Protein AF-A0A1A8MK40-F1 (afdb_monomer)

Radius of gyration: 13.19 Å; Cα contacts (8 Å, |Δi|>4): 132; chains: 1; bounding box: 26×26×34 Å

Structure (mmCIF, N/CA/C/O backbone):
data_AF-A0A1A8MK40-F1
#
_entry.id   AF-A0A1A8MK40-F1
#
loop_
_atom_site.group_PDB
_atom_site.id
_atom_site.type_symbol
_atom_site.label_atom_id
_atom_site.label_alt_id
_atom_site.label_comp_id
_atom_site.label_asym_id
_atom_site.label_entity_id
_atom_site.label_seq_id
_atom_site.pdbx_PDB_ins_code
_atom_site.Cartn_x
_atom_site.Cartn_y
_atom_site.Cartn_z
_atom_site.occupancy
_atom_site.B_iso_or_equiv
_atom_site.auth_seq_id
_atom_site.auth_comp_id
_atom_site.auth_asym_id
_atom_site.auth_atom_id
_atom_site.pdbx_PDB_model_num
ATOM 1 N N . TYR A 1 1 ? 11.329 -0.162 14.833 1.00 54.28 1 TYR A N 1
ATOM 2 C CA . TYR A 1 1 ? 11.259 1.058 15.674 1.00 54.28 1 TYR A CA 1
ATOM 3 C C . TYR A 1 1 ? 9.805 1.192 16.121 1.00 54.28 1 TYR A C 1
ATOM 5 O O . TYR A 1 1 ? 8.962 1.512 15.295 1.00 54.28 1 TYR A O 1
ATOM 13 N N . GLU A 1 2 ? 9.477 0.902 17.385 1.00 68.50 2 GLU A N 1
ATOM 14 C CA . GLU A 1 2 ? 8.077 0.815 17.873 1.00 68.50 2 GLU A CA 1
ATOM 15 C C . GLU A 1 2 ? 7.319 2.157 17.889 1.00 68.50 2 GLU A C 1
ATOM 17 O O . GLU A 1 2 ? 6.096 2.188 18.029 1.00 68.50 2 GLU A O 1
ATOM 22 N N . GLY A 1 3 ? 8.022 3.282 17.719 1.00 82.06 3 GLY A N 1
ATOM 23 C CA . GLY A 1 3 ? 7.424 4.618 17.767 1.00 82.06 3 GLY A CA 1
ATOM 24 C C . GLY A 1 3 ? 6.305 4.829 16.742 1.00 82.06 3 GLY A C 1
ATOM 25 O O . GLY A 1 3 ? 5.282 5.426 17.074 1.00 82.06 3 GLY A O 1
ATOM 26 N N . HIS A 1 4 ? 6.452 4.288 15.527 1.00 84.06 4 HIS A N 1
ATOM 27 C CA . HIS A 1 4 ? 5.411 4.382 14.498 1.00 84.06 4 HIS A CA 1
ATOM 28 C C . HIS A 1 4 ? 4.150 3.598 14.884 1.00 84.06 4 HIS A C 1
ATOM 30 O O . HIS A 1 4 ? 3.041 4.095 14.705 1.00 84.06 4 HIS A O 1
ATOM 36 N N . ILE A 1 5 ? 4.310 2.429 15.508 1.00 90.31 5 ILE A N 1
ATOM 37 C CA . ILE A 1 5 ? 3.195 1.597 15.979 1.00 90.31 5 ILE A CA 1
ATOM 38 C C . ILE A 1 5 ? 2.445 2.272 17.128 1.00 90.31 5 ILE A C 1
ATOM 40 O O . ILE A 1 5 ? 1.215 2.303 17.132 1.00 90.31 5 ILE A O 1
ATOM 44 N N . LEU A 1 6 ? 3.163 2.858 18.089 1.00 89.69 6 LEU A N 1
ATOM 45 C CA . LEU A 1 6 ? 2.543 3.593 19.195 1.00 89.69 6 LEU A CA 1
ATOM 46 C C . LEU A 1 6 ? 1.777 4.825 18.697 1.00 89.69 6 LEU A C 1
ATOM 48 O O . LEU A 1 6 ? 0.652 5.078 19.141 1.00 89.69 6 LEU A O 1
ATOM 52 N N . ALA A 1 7 ? 2.348 5.560 17.740 1.00 91.88 7 ALA A N 1
ATOM 53 C CA . ALA A 1 7 ? 1.670 6.684 17.105 1.00 91.88 7 ALA A CA 1
ATOM 54 C C . ALA A 1 7 ? 0.398 6.227 16.376 1.00 91.88 7 ALA A C 1
ATOM 56 O O . ALA A 1 7 ? -0.657 6.827 16.575 1.00 91.88 7 ALA A O 1
ATOM 57 N N . LEU A 1 8 ? 0.456 5.130 15.611 1.00 92.19 8 LEU A N 1
ATOM 58 C CA . LEU A 1 8 ? -0.714 4.562 14.936 1.00 92.19 8 LEU A CA 1
ATOM 59 C C . LEU A 1 8 ? -1.811 4.172 15.925 1.00 92.19 8 LEU A C 1
ATOM 61 O O . LEU A 1 8 ? -2.946 4.615 15.773 1.00 92.19 8 LEU A O 1
ATOM 65 N N . ARG A 1 9 ? -1.480 3.434 16.988 1.00 92.00 9 ARG A N 1
ATOM 66 C CA . ARG A 1 9 ? -2.453 3.046 18.026 1.00 92.00 9 ARG A CA 1
ATOM 67 C C . ARG A 1 9 ? -3.129 4.246 18.689 1.00 92.00 9 ARG A C 1
ATOM 69 O O . ARG A 1 9 ? -4.286 4.154 19.082 1.00 92.00 9 ARG A O 1
ATOM 76 N N . THR A 1 10 ? -2.421 5.367 18.796 1.00 94.00 10 THR A N 1
ATOM 77 C CA . THR A 1 10 ? -2.963 6.605 19.372 1.00 94.00 10 THR A CA 1
ATOM 78 C C . THR A 1 10 ? -3.828 7.372 18.369 1.00 94.00 10 THR A C 1
ATOM 80 O O . THR A 1 10 ? -4.864 7.919 18.739 1.00 94.00 10 THR A O 1
ATOM 83 N N . LEU A 1 11 ? -3.424 7.414 17.095 1.00 93.25 11 LEU A N 1
ATOM 84 C CA . LEU A 1 11 ? -4.061 8.241 16.068 1.00 93.25 11 LEU A CA 1
ATOM 85 C C . LEU A 1 11 ? -5.249 7.563 15.375 1.00 93.25 11 LEU A C 1
ATOM 87 O O . LEU A 1 11 ? -6.194 8.257 15.005 1.00 93.25 11 LEU A O 1
ATOM 91 N N . ILE A 1 12 ? -5.247 6.237 15.220 1.00 92.62 12 ILE A N 1
ATOM 92 C CA . ILE A 1 12 ? -6.346 5.480 14.596 1.00 92.62 12 ILE A CA 1
ATOM 93 C C . ILE A 1 12 ? -7.712 5.778 15.244 1.00 92.62 12 ILE A C 1
ATOM 95 O O . ILE A 1 12 ? -8.623 6.153 14.505 1.00 92.62 12 ILE A O 1
ATOM 99 N N . PRO A 1 13 ? -7.892 5.713 16.580 1.00 92.38 13 PRO A N 1
ATOM 100 C CA . PRO A 1 13 ? -9.208 5.930 17.188 1.00 92.38 13 PRO A CA 1
ATOM 101 C C . PRO A 1 13 ? -9.714 7.376 17.081 1.00 92.38 13 PRO A C 1
ATOM 103 O O . PRO A 1 13 ? -10.921 7.608 17.138 1.00 92.38 13 PRO A O 1
ATOM 106 N N . VAL A 1 14 ? -8.818 8.357 16.923 1.00 94.12 14 VAL A N 1
ATOM 107 C CA . VAL A 1 14 ? -9.182 9.782 16.798 1.00 94.12 14 VAL A CA 1
ATOM 108 C C . VAL A 1 14 ? -9.288 10.250 15.345 1.00 94.12 14 VAL A C 1
ATOM 110 O O . VAL A 1 14 ? -9.787 11.345 15.083 1.00 94.12 14 VAL A O 1
ATOM 113 N N . THR A 1 15 ? -8.849 9.433 14.385 1.00 91.06 15 THR A N 1
ATOM 114 C CA . THR A 1 15 ? -8.874 9.772 12.961 1.00 91.06 15 THR A CA 1
ATOM 115 C C . THR A 1 15 ? -10.100 9.165 12.295 1.00 91.06 15 THR A C 1
ATOM 117 O O . THR A 1 15 ? -10.288 7.954 12.240 1.00 91.06 15 THR A O 1
ATOM 120 N N . THR A 1 16 ? -10.955 10.015 11.731 1.00 90.12 16 THR A N 1
ATOM 121 C CA . THR A 1 16 ? -12.155 9.529 11.039 1.00 90.12 16 THR A CA 1
ATOM 122 C C . THR A 1 16 ? -11.816 8.960 9.659 1.00 90.12 16 THR A C 1
ATOM 124 O O . THR A 1 16 ? -11.047 9.558 8.904 1.00 90.12 16 THR A O 1
ATOM 127 N N . LYS A 1 17 ? -12.493 7.875 9.249 1.00 85.44 17 LYS A N 1
ATOM 128 C CA . LYS A 1 17 ? -12.399 7.333 7.874 1.00 85.44 17 LYS A CA 1
ATOM 129 C C . LYS A 1 17 ? -12.692 8.392 6.799 1.00 85.44 17 LYS A C 1
ATOM 131 O O . LYS A 1 17 ? -12.151 8.337 5.700 1.00 85.44 17 LYS A O 1
ATOM 136 N N . ARG A 1 18 ? -13.526 9.394 7.118 1.00 88.06 18 ARG A N 1
ATOM 137 C CA . ARG A 1 18 ? -13.801 10.540 6.237 1.00 88.06 18 ARG A CA 1
ATOM 138 C C . ARG A 1 18 ? -12.560 11.400 6.004 1.00 88.06 18 ARG A C 1
ATOM 140 O O . ARG A 1 18 ? -12.320 11.760 4.860 1.00 88.06 18 ARG A O 1
ATOM 147 N N . ALA A 1 19 ? -11.807 11.736 7.052 1.00 89.06 19 ALA A N 1
ATOM 148 C CA . ALA A 1 19 ? -10.583 12.525 6.915 1.00 89.06 19 ALA A CA 1
ATOM 149 C C . ALA A 1 19 ? -9.557 11.803 6.029 1.00 89.06 19 ALA A C 1
ATOM 151 O O . ALA A 1 19 ? -8.966 12.417 5.150 1.00 89.06 19 ALA A O 1
ATOM 152 N N . ILE A 1 20 ? -9.447 10.485 6.196 1.00 88.69 20 ILE A N 1
ATOM 153 C CA . ILE A 1 20 ? -8.555 9.625 5.409 1.00 88.69 20 ILE A CA 1
ATOM 154 C C . ILE A 1 20 ? -8.984 9.559 3.943 1.00 88.69 20 ILE A C 1
ATOM 156 O O . ILE A 1 20 ? -8.164 9.654 3.045 1.00 88.69 20 ILE A O 1
ATOM 160 N N . ARG A 1 21 ? -10.284 9.462 3.661 1.00 85.12 21 ARG A N 1
ATOM 161 C CA . ARG A 1 21 ? -10.762 9.513 2.274 1.00 85.12 21 ARG A CA 1
ATOM 162 C C . ARG A 1 21 ? -10.496 10.872 1.618 1.00 85.12 21 ARG A C 1
ATOM 164 O O . ARG A 1 21 ? -10.214 10.925 0.431 1.00 85.12 21 ARG A O 1
ATOM 171 N N . LEU A 1 22 ? -10.589 11.966 2.376 1.00 88.25 22 LEU A N 1
ATOM 172 C CA . LEU A 1 22 ? -10.352 13.318 1.860 1.00 88.25 22 LEU A CA 1
ATOM 173 C C . LEU A 1 22 ? -8.873 13.619 1.584 1.00 88.25 22 LEU A C 1
ATOM 175 O O . LEU A 1 22 ? -8.608 14.523 0.798 1.00 88.25 22 LEU A O 1
ATOM 179 N N . SER A 1 23 ? -7.925 12.888 2.186 1.00 88.44 23 SER A N 1
ATOM 180 C CA . SER A 1 23 ? -6.505 13.014 1.824 1.00 88.44 23 SER A CA 1
ATOM 181 C C . SER A 1 23 ? -6.189 12.392 0.464 1.00 88.44 23 SER A C 1
ATOM 183 O O . SER A 1 23 ? -5.130 12.663 -0.085 1.00 88.44 23 SER A O 1
ATOM 185 N N . GLY A 1 24 ? -7.076 11.539 -0.058 1.00 89.00 24 GLY A N 1
ATOM 186 C CA . GLY A 1 24 ? -6.895 10.820 -1.315 1.00 89.00 24 GLY A CA 1
ATOM 187 C C . GLY A 1 24 ? -5.850 9.703 -1.285 1.00 89.00 24 GLY A C 1
ATOM 188 O O . GLY A 1 24 ? -5.616 9.063 -2.307 1.00 89.00 24 GLY A O 1
ATOM 189 N N . GLN A 1 25 ? -5.246 9.442 -0.124 1.00 93.06 25 GLN A N 1
ATOM 190 C CA . GLN A 1 25 ? -4.261 8.388 0.086 1.00 93.06 25 GLN A CA 1
ATOM 191 C C . GLN A 1 25 ? -4.600 7.601 1.354 1.00 93.06 25 GLN A C 1
ATOM 193 O O . GLN A 1 25 ? -4.623 8.146 2.458 1.00 93.06 25 GLN A O 1
ATOM 198 N N . SER A 1 26 ? -4.835 6.294 1.199 1.00 93.94 26 SER A N 1
ATOM 199 C CA . SER A 1 26 ? -4.975 5.376 2.340 1.00 93.94 26 SER A CA 1
ATOM 200 C C . SER A 1 26 ? -3.639 5.212 3.089 1.00 93.94 26 SER A C 1
ATOM 202 O O . SER A 1 26 ? -2.609 5.110 2.417 1.00 93.94 26 SER A O 1
ATOM 204 N N . PRO A 1 27 ? -3.634 5.093 4.435 1.00 94.44 27 PRO A N 1
ATOM 205 C CA . PRO A 1 27 ? -2.441 4.805 5.235 1.00 94.44 27 PRO A CA 1
ATOM 206 C C . PRO A 1 27 ? -1.687 3.548 4.790 1.00 94.44 27 PRO A C 1
ATOM 208 O O . PRO A 1 27 ? -0.477 3.462 4.981 1.00 94.44 27 PRO A O 1
ATOM 211 N N . LEU A 1 28 ? -2.386 2.595 4.161 1.00 95.81 28 LEU A N 1
ATOM 212 C CA . LEU A 1 28 ? -1.773 1.399 3.586 1.00 95.81 28 LEU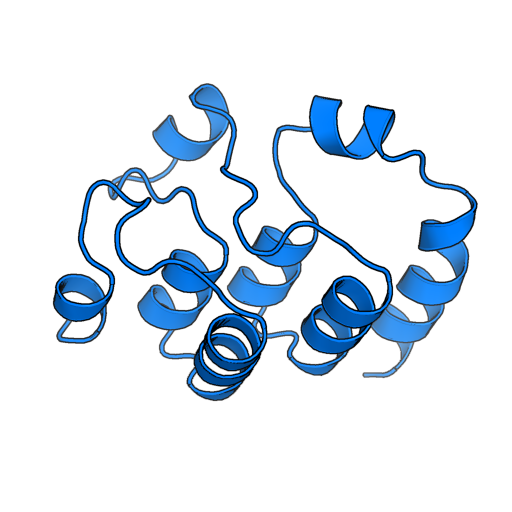 A CA 1
ATOM 213 C C . LEU A 1 28 ?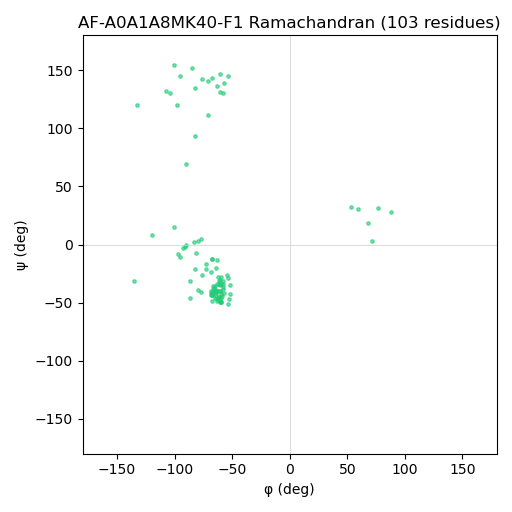 -0.786 1.730 2.457 1.00 95.81 28 LEU A C 1
ATOM 215 O O . LEU A 1 28 ? 0.242 1.072 2.365 1.00 95.81 28 LEU A O 1
ATOM 219 N N . HIS A 1 29 ? -1.033 2.776 1.654 1.00 96.19 29 HIS A N 1
ATOM 220 C CA . HIS A 1 29 ? -0.066 3.224 0.644 1.00 96.19 29 HIS A CA 1
ATOM 221 C C . HIS A 1 29 ? 1.222 3.705 1.299 1.00 96.19 29 HIS A C 1
ATOM 223 O O . HIS A 1 29 ? 2.297 3.289 0.897 1.00 96.19 29 HIS A O 1
ATOM 229 N N . SER A 1 30 ? 1.116 4.555 2.324 1.00 94.69 30 SER A N 1
ATOM 230 C CA . SER A 1 30 ? 2.287 5.097 3.018 1.00 94.69 30 SER A CA 1
ATOM 231 C C . SER A 1 30 ? 3.067 4.008 3.758 1.00 94.69 30 SER A C 1
ATOM 233 O O . SER A 1 30 ? 4.294 4.038 3.777 1.00 94.69 30 SER A O 1
ATOM 235 N N . ALA A 1 31 ? 2.371 3.032 4.350 1.00 95.50 31 ALA A N 1
ATOM 236 C CA . ALA A 1 31 ? 3.011 1.893 4.998 1.00 95.50 31 ALA A CA 1
ATOM 237 C C . ALA A 1 31 ? 3.726 0.980 3.988 1.00 95.50 31 ALA A C 1
ATOM 239 O O . ALA A 1 31 ? 4.855 0.576 4.253 1.00 95.50 31 ALA A O 1
ATOM 240 N N . ALA A 1 32 ? 3.110 0.701 2.834 1.00 96.25 32 ALA A N 1
ATOM 241 C CA . ALA A 1 32 ? 3.716 -0.098 1.769 1.00 96.25 32 ALA A CA 1
ATOM 242 C C . ALA A 1 32 ? 4.900 0.619 1.097 1.00 96.25 32 ALA A C 1
ATOM 244 O O . ALA A 1 32 ? 5.939 0.008 0.872 1.00 96.25 32 ALA A O 1
ATOM 245 N N . ASP A 1 33 ? 4.779 1.923 0.834 1.00 94.75 33 ASP A N 1
ATOM 246 C CA . ASP A 1 33 ? 5.856 2.737 0.257 1.00 94.75 33 ASP A CA 1
ATOM 247 C C . ASP A 1 33 ? 7.070 2.819 1.198 1.00 94.75 33 ASP A C 1
ATOM 249 O O . ASP A 1 33 ? 8.216 2.708 0.773 1.00 94.75 33 ASP A O 1
ATOM 253 N N . GLY A 1 34 ? 6.822 2.932 2.507 1.00 92.69 34 GLY A N 1
ATOM 254 C CA . GLY A 1 34 ? 7.866 2.967 3.531 1.00 92.69 34 GLY A CA 1
ATOM 255 C C . GLY A 1 34 ? 8.398 1.603 3.988 1.00 92.69 34 GLY A C 1
ATOM 256 O O . GLY A 1 34 ? 9.195 1.581 4.929 1.00 92.69 34 GLY A O 1
ATOM 257 N N . GLY A 1 35 ? 7.928 0.489 3.412 1.00 93.62 35 GLY A N 1
ATOM 258 C CA . GLY A 1 35 ? 8.295 -0.879 3.806 1.00 93.62 35 GLY A CA 1
ATOM 259 C C . GLY A 1 35 ? 7.974 -1.233 5.265 1.00 93.62 35 GLY A C 1
ATOM 260 O O . GLY A 1 35 ? 8.686 -1.990 5.926 1.00 93.62 35 GLY A O 1
ATOM 261 N N . GLN A 1 36 ? 6.927 -0.626 5.826 1.00 94.69 36 GLN A N 1
ATOM 262 C CA . GLN A 1 36 ? 6.570 -0.735 7.240 1.00 94.69 36 GLN A CA 1
ATOM 263 C C . GLN A 1 36 ? 5.617 -1.912 7.479 1.00 94.69 36 GLN A C 1
ATOM 265 O O . GLN A 1 36 ? 4.452 -1.704 7.824 1.00 94.69 36 GLN A O 1
ATOM 270 N N . ALA A 1 37 ? 6.107 -3.146 7.334 1.00 95.25 37 ALA A N 1
ATOM 271 C CA . ALA A 1 37 ? 5.297 -4.368 7.435 1.00 95.25 37 ALA A CA 1
ATOM 272 C C . ALA A 1 37 ? 4.455 -4.457 8.726 1.00 95.25 37 ALA A C 1
ATOM 274 O O . ALA A 1 37 ? 3.271 -4.780 8.675 1.00 95.25 37 ALA A O 1
ATOM 275 N N . GLU A 1 38 ? 5.015 -4.091 9.885 1.00 95.12 38 GLU A N 1
ATOM 276 C CA . GLU A 1 38 ? 4.273 -4.084 11.159 1.00 95.12 38 GLU A CA 1
ATOM 277 C C . GLU A 1 38 ? 3.133 -3.053 11.174 1.00 95.12 38 GLU A C 1
ATOM 279 O O . GLU A 1 38 ? 2.041 -3.319 11.679 1.00 95.12 38 GLU A O 1
ATOM 284 N N . SER A 1 39 ? 3.375 -1.866 10.605 1.00 95.69 39 SER A N 1
ATOM 285 C CA . SER A 1 39 ? 2.357 -0.813 10.503 1.00 95.69 39 SER A CA 1
ATOM 286 C C . SER A 1 39 ? 1.261 -1.221 9.527 1.00 95.69 39 SER A C 1
ATOM 288 O O . SER A 1 39 ? 0.081 -1.007 9.795 1.00 95.69 39 SER A O 1
ATOM 290 N N . LEU A 1 40 ? 1.655 -1.843 8.416 1.00 96.19 40 LEU A N 1
ATOM 291 C CA . LEU A 1 40 ? 0.758 -2.374 7.403 1.00 96.19 40 LEU A CA 1
ATOM 292 C C . LEU A 1 40 ? -0.159 -3.449 7.996 1.00 96.19 40 LEU A C 1
ATOM 294 O O . LEU A 1 40 ? -1.37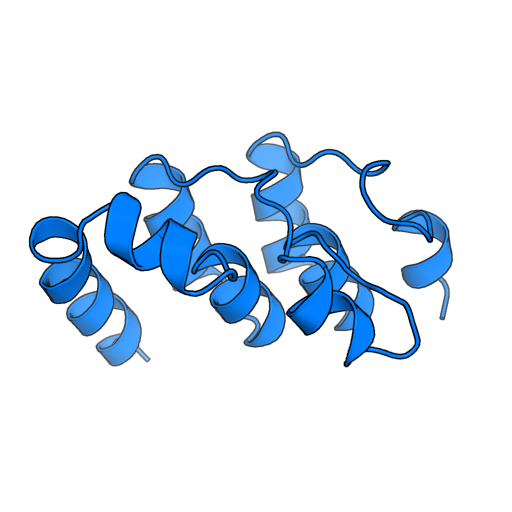6 -3.344 7.869 1.00 96.19 40 LEU A O 1
ATOM 298 N N . ALA A 1 41 ? 0.405 -4.417 8.723 1.00 96.31 41 ALA A N 1
ATOM 299 C CA . ALA A 1 41 ? -0.350 -5.471 9.393 1.00 96.31 41 ALA A CA 1
ATOM 300 C C . ALA A 1 41 ? -1.365 -4.907 10.400 1.00 96.31 41 ALA A C 1
ATOM 302 O O . ALA A 1 41 ? -2.525 -5.318 10.398 1.00 96.31 41 ALA A O 1
ATOM 303 N N . LEU A 1 42 ? -0.966 -3.926 11.219 1.00 95.81 42 LEU A N 1
ATOM 304 C CA . LEU A 1 42 ? -1.875 -3.271 12.164 1.00 95.81 42 LEU A CA 1
ATOM 305 C C . LEU A 1 42 ? -3.028 -2.554 11.446 1.00 95.81 42 LEU A C 1
ATOM 307 O O . LEU A 1 42 ? -4.182 -2.688 11.839 1.00 95.81 42 LEU A O 1
ATOM 311 N N . LEU A 1 43 ? -2.734 -1.802 10.385 1.00 95.50 43 LEU A N 1
ATOM 312 C CA . LEU A 1 43 ? -3.759 -1.101 9.609 1.00 95.50 43 LEU A CA 1
ATOM 313 C C . LEU A 1 43 ? -4.738 -2.085 8.949 1.00 95.50 43 LEU A C 1
ATOM 315 O O . LEU A 1 43 ? -5.943 -1.852 8.962 1.00 95.50 43 LEU A O 1
ATOM 319 N N . ILE A 1 44 ? -4.258 -3.213 8.426 1.00 96.19 44 ILE A N 1
ATOM 320 C CA . ILE A 1 44 ? -5.127 -4.267 7.881 1.00 96.19 44 ILE A CA 1
ATOM 321 C C . ILE A 1 44 ? -6.041 -4.831 8.981 1.00 96.19 44 ILE A C 1
ATOM 323 O O . ILE A 1 44 ? -7.250 -4.947 8.776 1.00 96.19 44 ILE A O 1
ATOM 327 N N . GLN A 1 45 ? -5.497 -5.114 10.170 1.00 95.56 45 GLN A N 1
ATOM 328 C CA . GLN A 1 45 ? -6.269 -5.614 11.317 1.00 95.56 45 GLN A CA 1
ATOM 329 C C . GLN A 1 45 ? -7.355 -4.635 11.786 1.00 95.56 45 GLN A C 1
ATOM 331 O O . GLN A 1 45 ? -8.442 -5.059 12.169 1.00 95.56 45 GLN A O 1
ATOM 336 N N . GLU A 1 46 ? -7.100 -3.330 11.694 1.00 93.94 46 GLU A N 1
ATOM 337 C CA . GLU A 1 46 ? -8.063 -2.267 12.024 1.00 93.94 46 GLU A CA 1
ATOM 338 C C . GLU A 1 46 ? -9.134 -2.050 10.928 1.00 93.94 46 GLU A C 1
ATOM 340 O O . GLU A 1 46 ? -9.976 -1.150 11.020 1.00 93.94 46 GLU A O 1
ATOM 345 N N . GLY A 1 47 ? -9.142 -2.879 9.878 1.00 93.25 47 GLY A N 1
ATOM 346 C CA . GLY A 1 47 ? -10.181 -2.894 8.849 1.00 93.25 47 GLY A CA 1
ATOM 347 C C . GLY A 1 47 ? -10.065 -1.755 7.838 1.00 93.25 47 GLY A C 1
ATOM 348 O O . GLY A 1 47 ? -11.084 -1.244 7.350 1.00 93.25 47 GLY A O 1
ATOM 349 N N . TYR A 1 48 ? -8.838 -1.317 7.555 1.00 94.69 48 TYR A N 1
ATOM 350 C CA . TYR A 1 48 ? -8.559 -0.450 6.415 1.00 94.69 48 TYR A CA 1
ATOM 351 C C . TYR A 1 48 ? -8.705 -1.228 5.106 1.00 94.69 48 TYR A C 1
ATOM 353 O O . TYR A 1 48 ? -8.330 -2.393 5.015 1.00 94.69 48 TYR A O 1
ATOM 361 N N . ASP A 1 49 ? -9.264 -0.573 4.091 1.00 95.31 49 ASP A N 1
ATOM 362 C CA . ASP A 1 49 ? -9.498 -1.195 2.790 1.00 95.31 49 ASP A CA 1
ATOM 363 C C . ASP A 1 49 ? -8.175 -1.416 2.046 1.00 95.31 49 ASP A C 1
ATOM 365 O O . ASP A 1 49 ? -7.521 -0.459 1.624 1.00 95.31 49 ASP A O 1
ATOM 369 N N . VAL A 1 50 ? -7.805 -2.689 1.894 1.00 97.06 50 VAL A N 1
ATOM 370 C CA . VAL A 1 50 ? -6.591 -3.164 1.213 1.00 97.06 50 VAL A CA 1
ATOM 371 C C . VAL A 1 50 ? -6.553 -2.736 -0.253 1.00 97.06 50 VAL A C 1
ATOM 373 O O . VAL A 1 50 ? -5.479 -2.481 -0.794 1.00 97.06 50 VAL A O 1
ATOM 376 N N . ASN A 1 51 ? -7.724 -2.598 -0.877 1.00 96.31 51 ASN A N 1
ATOM 377 C CA . ASN A 1 51 ? -7.882 -2.242 -2.284 1.00 96.31 51 ASN A CA 1
ATOM 378 C C . ASN A 1 51 ? -8.221 -0.757 -2.479 1.00 96.31 51 ASN A C 1
ATOM 380 O O . ASN A 1 51 ? -8.645 -0.352 -3.564 1.00 96.31 51 ASN A O 1
ATOM 384 N N . ALA A 1 52 ? -8.025 0.069 -1.445 1.00 95.00 52 ALA A N 1
ATOM 385 C CA . ALA A 1 52 ? -8.171 1.511 -1.566 1.00 95.00 52 ALA A CA 1
ATOM 386 C C . ALA A 1 52 ? -7.231 2.044 -2.653 1.00 95.00 52 ALA A C 1
ATOM 388 O O . ALA A 1 52 ? -6.035 1.762 -2.641 1.00 95.00 52 ALA A O 1
ATOM 389 N N . LEU A 1 53 ? -7.777 2.853 -3.557 1.00 95.19 53 LEU A N 1
ATOM 390 C CA . LEU A 1 53 ? -7.023 3.463 -4.644 1.00 95.19 53 LEU A CA 1
ATOM 391 C C . LEU A 1 53 ? -6.576 4.870 -4.263 1.00 95.19 53 LEU A C 1
ATOM 393 O O . LEU A 1 53 ? -7.319 5.606 -3.608 1.00 95.19 53 LEU A O 1
ATOM 397 N N . LEU A 1 54 ? -5.391 5.263 -4.726 1.00 93.81 54 LEU A N 1
ATOM 398 C CA . LEU A 1 54 ? -5.018 6.671 -4.773 1.00 93.81 54 LEU A CA 1
ATOM 399 C C . LEU A 1 54 ? -6.033 7.466 -5.594 1.00 93.81 54 LEU A C 1
ATOM 401 O O . LEU A 1 54 ? -6.466 7.055 -6.676 1.00 93.81 54 LEU A O 1
ATOM 405 N N . GLU A 1 55 ? -6.359 8.655 -5.098 1.00 93.31 55 GLU A N 1
ATOM 406 C CA . GLU A 1 55 ? -7.092 9.640 -5.877 1.00 93.31 55 GLU A CA 1
ATOM 407 C C . GLU A 1 55 ? -6.303 10.025 -7.127 1.00 93.31 55 GLU A C 1
ATOM 409 O O . GLU A 1 55 ? -5.071 10.103 -7.129 1.00 93.31 55 GLU A O 1
ATOM 414 N N . ARG A 1 56 ? -7.035 10.314 -8.204 1.00 90.75 56 ARG A N 1
ATOM 415 C CA . ARG A 1 56 ? -6.454 10.516 -9.536 1.00 90.75 56 ARG A CA 1
ATOM 416 C C . ARG A 1 56 ? -5.328 11.556 -9.540 1.00 90.75 56 ARG A C 1
ATOM 418 O O . ARG A 1 56 ? -4.252 11.277 -10.057 1.00 90.75 56 ARG A O 1
ATOM 425 N N . HIS A 1 57 ? -5.562 12.701 -8.902 1.00 90.94 57 HIS A N 1
ATOM 426 C CA . HIS A 1 57 ? -4.600 13.803 -8.814 1.00 90.94 57 HIS A CA 1
ATOM 427 C C . HIS A 1 57 ? -3.316 13.451 -8.039 1.00 90.94 57 HIS A C 1
ATOM 429 O O . HIS A 1 57 ? -2.312 14.139 -8.188 1.00 90.94 57 HIS A O 1
ATOM 435 N N . ILE A 1 58 ? -3.338 12.406 -7.203 1.00 92.94 58 ILE A N 1
ATOM 436 C CA . ILE A 1 58 ? -2.148 11.885 -6.520 1.00 92.94 58 ILE A CA 1
ATOM 437 C C . ILE A 1 58 ? -1.445 10.874 -7.419 1.00 92.94 58 ILE A C 1
ATOM 439 O O . ILE A 1 58 ? -0.235 10.967 -7.598 1.00 92.94 58 ILE A O 1
ATOM 443 N N . SER A 1 59 ? -2.197 9.948 -8.024 1.00 92.25 59 SER A N 1
ATOM 444 C CA . SER A 1 59 ? -1.633 8.942 -8.936 1.00 92.25 59 SER A CA 1
ATOM 445 C C . SER A 1 59 ? -0.933 9.567 -10.149 1.00 92.25 59 SER A C 1
ATOM 447 O O . SER A 1 59 ? 0.088 9.058 -10.588 1.00 92.25 59 SER A O 1
ATOM 449 N N . GLU A 1 60 ? -1.430 10.706 -10.648 1.00 92.62 60 GLU A N 1
ATOM 450 C CA . GLU A 1 60 ? -0.835 11.452 -11.769 1.00 92.62 60 GLU A CA 1
ATOM 451 C C . GLU A 1 60 ? 0.534 12.073 -11.432 1.00 92.62 60 GLU A C 1
ATOM 453 O O . GLU A 1 60 ? 1.252 12.469 -12.346 1.00 92.62 60 GLU A O 1
ATOM 458 N N . ASN A 1 61 ? 0.930 12.119 -10.153 1.00 91.75 61 ASN A N 1
ATOM 459 C CA . ASN A 1 61 ? 2.274 12.546 -9.749 1.00 91.75 61 ASN A CA 1
ATOM 460 C C . ASN A 1 61 ? 3.325 11.430 -9.877 1.00 91.75 61 ASN A C 1
ATOM 462 O O . ASN A 1 61 ? 4.509 11.695 -9.676 1.00 91.75 61 ASN A O 1
ATOM 466 N N . TYR A 1 62 ? 2.911 10.196 -10.181 1.00 88.88 62 TYR A N 1
ATOM 467 C CA . TYR A 1 62 ? 3.802 9.065 -10.422 1.00 88.88 62 TYR A CA 1
ATOM 468 C C . TYR A 1 62 ? 3.816 8.720 -11.915 1.00 88.88 62 TYR A C 1
ATOM 470 O O . TYR A 1 62 ? 2.760 8.547 -12.522 1.00 88.88 62 TYR A O 1
ATOM 478 N N . ASP A 1 63 ? 5.005 8.544 -12.499 1.00 88.00 63 ASP A N 1
ATOM 479 C CA . ASP A 1 63 ? 5.162 8.228 -13.932 1.00 88.00 63 ASP A CA 1
ATOM 480 C C . ASP A 1 63 ? 4.474 6.913 -14.344 1.00 88.00 63 ASP A C 1
ATOM 482 O O . ASP A 1 63 ? 4.056 6.739 -15.489 1.00 88.00 63 ASP A O 1
ATOM 486 N N . ASP A 1 64 ? 4.351 5.971 -13.408 1.00 88.50 64 ASP A N 1
ATOM 487 C CA . ASP A 1 64 ? 3.695 4.675 -13.600 1.00 88.50 64 ASP A CA 1
ATOM 488 C C . ASP A 1 64 ? 2.195 4.683 -13.278 1.00 88.50 64 ASP A C 1
ATOM 490 O O . ASP A 1 64 ? 1.529 3.658 -13.447 1.00 88.50 64 ASP A O 1
ATOM 494 N N . LEU A 1 65 ? 1.655 5.834 -12.856 1.00 89.06 65 LEU A N 1
ATOM 495 C CA . LEU A 1 65 ? 0.256 6.020 -12.480 1.00 89.06 65 LEU A CA 1
ATOM 496 C C . LEU A 1 65 ? -0.223 5.000 -11.436 1.00 89.06 65 LEU A C 1
ATOM 498 O O . LEU A 1 65 ? -1.392 4.598 -11.466 1.00 89.06 65 LEU A O 1
ATOM 502 N N . ARG A 1 66 ? 0.671 4.562 -10.537 1.00 91.56 66 ARG A N 1
ATOM 503 C CA . ARG A 1 66 ? 0.361 3.622 -9.453 1.00 91.56 66 ARG A CA 1
ATOM 504 C C . ARG A 1 66 ? -0.819 4.095 -8.610 1.00 91.56 66 ARG A C 1
ATOM 506 O O . ARG A 1 66 ? -1.004 5.291 -8.372 1.00 91.56 66 ARG A O 1
ATOM 513 N N . LYS A 1 67 ? -1.615 3.145 -8.137 1.00 94.62 67 LYS A N 1
ATOM 514 C CA . LYS A 1 67 ? -2.851 3.387 -7.392 1.00 94.62 67 LYS A CA 1
ATOM 515 C C . LYS A 1 67 ? -3.020 2.515 -6.171 1.00 94.62 67 LYS A C 1
ATOM 517 O O . LYS A 1 67 ? -3.680 2.999 -5.265 1.00 94.62 67 LYS A O 1
ATOM 522 N N . THR A 1 68 ? -2.516 1.283 -6.142 1.00 95.81 68 THR A N 1
ATOM 523 C CA . THR A 1 68 ? -2.718 0.384 -4.993 1.00 95.81 68 THR A CA 1
ATOM 524 C C . THR A 1 68 ? -1.513 0.336 -4.070 1.00 95.81 68 THR A C 1
ATOM 526 O O . THR A 1 68 ? -0.373 0.501 -4.503 1.00 95.81 68 THR A O 1
ATOM 529 N N . ALA A 1 69 ? -1.746 0.018 -2.794 1.00 96.69 69 ALA A N 1
ATOM 530 C CA . ALA A 1 69 ? -0.672 -0.286 -1.849 1.00 96.69 69 ALA A CA 1
ATOM 531 C C . ALA A 1 69 ? 0.200 -1.471 -2.314 1.00 96.69 69 ALA A C 1
ATOM 533 O O . ALA A 1 69 ? 1.412 -1.453 -2.105 1.00 96.69 69 ALA A O 1
ATOM 534 N N . LEU A 1 70 ? -0.390 -2.467 -2.991 1.00 96.44 70 LEU A N 1
ATOM 535 C CA . LEU A 1 70 ? 0.350 -3.619 -3.516 1.00 96.44 70 LEU A CA 1
ATOM 536 C C . LEU A 1 70 ? 1.367 -3.194 -4.576 1.00 96.44 70 LEU A C 1
ATOM 538 O O . LEU A 1 70 ? 2.502 -3.661 -4.555 1.00 96.44 70 LEU A O 1
ATOM 542 N N . PHE A 1 71 ? 0.996 -2.264 -5.454 1.00 95.19 71 PHE A N 1
ATOM 543 C CA . PHE A 1 71 ? 1.915 -1.729 -6.449 1.00 95.19 71 PHE A CA 1
ATOM 544 C C . PHE A 1 71 ? 3.137 -1.066 -5.812 1.00 95.19 71 PHE A C 1
ATOM 546 O O . PHE A 1 71 ? 4.252 -1.283 -6.280 1.00 95.19 71 PHE A O 1
ATOM 553 N N . PHE A 1 72 ? 2.950 -0.286 -4.739 1.00 94.88 72 PHE A N 1
ATOM 554 C CA . PHE A 1 72 ? 4.066 0.321 -4.003 1.00 94.88 72 PHE A CA 1
ATOM 555 C C . PHE A 1 72 ? 5.014 -0.744 -3.446 1.00 94.88 72 PHE A C 1
ATOM 557 O O . PHE A 1 72 ? 6.215 -0.668 -3.693 1.00 94.88 72 PHE A O 1
ATOM 564 N N . ALA A 1 73 ? 4.479 -1.763 -2.766 1.00 96.00 73 ALA A N 1
ATOM 565 C CA . ALA A 1 73 ? 5.292 -2.839 -2.199 1.00 96.00 73 ALA A CA 1
ATOM 566 C C . ALA A 1 73 ? 6.090 -3.587 -3.283 1.00 96.00 73 ALA A C 1
ATOM 568 O O . ALA A 1 73 ? 7.301 -3.763 -3.154 1.00 96.00 73 ALA A O 1
ATOM 569 N N . VAL A 1 74 ? 5.438 -3.947 -4.394 1.00 94.81 74 VAL A N 1
ATOM 570 C CA . VAL A 1 74 ? 6.078 -4.659 -5.511 1.00 94.81 74 VAL A CA 1
ATOM 571 C C . VAL A 1 74 ? 7.113 -3.782 -6.218 1.00 94.81 74 VAL A C 1
ATOM 573 O O . VAL A 1 74 ? 8.214 -4.248 -6.496 1.00 94.81 74 VAL A O 1
ATOM 576 N N . SER A 1 75 ? 6.801 -2.507 -6.472 1.00 92.25 75 SER A N 1
ATOM 577 C CA . SER A 1 75 ? 7.733 -1.554 -7.092 1.00 92.25 75 SER A CA 1
ATOM 578 C C . SER A 1 75 ? 8.975 -1.304 -6.240 1.00 92.25 75 SER A C 1
ATOM 580 O O . SER A 1 75 ? 10.016 -0.960 -6.796 1.00 92.25 75 SER A O 1
ATOM 582 N N . ASN A 1 76 ? 8.868 -1.449 -4.920 1.00 92.00 76 ASN A N 1
ATOM 583 C CA . ASN A 1 76 ? 9.980 -1.266 -3.991 1.00 92.00 76 ASN A CA 1
ATOM 584 C C . ASN A 1 76 ? 10.746 -2.578 -3.728 1.00 92.00 76 ASN A C 1
ATOM 586 O O . ASN A 1 76 ? 11.730 -2.570 -2.991 1.00 92.00 76 ASN A O 1
ATOM 590 N N . GLY A 1 77 ? 10.315 -3.703 -4.316 1.00 93.75 77 GLY A N 1
ATOM 591 C CA . GLY A 1 77 ? 10.892 -5.025 -4.063 1.00 93.75 77 GLY A CA 1
ATOM 592 C C . GLY A 1 77 ? 10.622 -5.553 -2.649 1.00 93.75 77 GLY A C 1
ATOM 593 O O . GLY A 1 77 ? 11.318 -6.459 -2.188 1.00 93.75 77 GLY A O 1
ATOM 594 N N . ASP A 1 78 ? 9.632 -4.998 -1.944 1.00 95.44 78 ASP A N 1
ATOM 595 C CA . ASP A 1 78 ? 9.281 -5.417 -0.591 1.00 95.44 78 ASP A CA 1
ATOM 596 C C . ASP A 1 78 ? 8.382 -6.655 -0.635 1.00 95.44 78 ASP A C 1
ATOM 598 O O . ASP A 1 78 ? 7.152 -6.578 -0.733 1.00 95.44 78 ASP A O 1
ATOM 602 N N . VAL A 1 79 ? 9.027 -7.817 -0.550 1.00 95.69 79 VAL A N 1
ATOM 603 C CA . VAL A 1 79 ? 8.360 -9.122 -0.507 1.00 95.69 79 VAL A CA 1
ATOM 604 C C . VAL A 1 79 ? 7.436 -9.227 0.706 1.00 95.69 79 VAL A C 1
ATOM 606 O O . VAL A 1 79 ? 6.316 -9.704 0.567 1.00 95.69 79 VAL A O 1
ATOM 609 N N . THR A 1 80 ? 7.849 -8.709 1.865 1.00 97.12 80 THR A N 1
ATOM 610 C CA . THR A 1 80 ? 7.098 -8.863 3.121 1.00 97.12 80 THR A CA 1
ATOM 611 C C . THR A 1 80 ? 5.779 -8.099 3.060 1.00 97.12 80 THR A C 1
ATOM 613 O O . THR A 1 80 ? 4.717 -8.647 3.354 1.00 97.12 80 THR A O 1
ATOM 616 N N . CYS A 1 81 ? 5.816 -6.831 2.640 1.00 97.19 81 CYS A N 1
ATOM 617 C CA . CYS A 1 81 ? 4.597 -6.043 2.468 1.00 97.19 81 CYS A CA 1
ATOM 618 C C . CYS A 1 81 ? 3.721 -6.592 1.334 1.00 97.19 81 CYS A C 1
ATOM 620 O O . CYS A 1 81 ? 2.496 -6.576 1.455 1.00 97.19 81 CYS A O 1
ATOM 622 N N . SER A 1 82 ? 4.328 -7.100 0.256 1.00 96.62 82 SER A N 1
ATOM 623 C CA . SER A 1 82 ? 3.591 -7.709 -0.858 1.00 96.62 82 SER A CA 1
ATOM 624 C C . SER A 1 82 ? 2.820 -8.951 -0.411 1.00 96.62 82 SER A C 1
ATOM 626 O O . SER A 1 82 ? 1.632 -9.066 -0.705 1.00 96.62 82 SER A O 1
ATOM 628 N N . GLU A 1 83 ? 3.461 -9.850 0.338 1.00 97.19 83 GLU A N 1
ATOM 629 C CA . GLU A 1 83 ? 2.830 -11.049 0.898 1.00 97.19 83 GLU A CA 1
ATOM 630 C C . GLU A 1 83 ? 1.687 -10.682 1.846 1.00 97.19 83 GLU A C 1
ATOM 632 O O . GLU A 1 83 ? 0.570 -11.154 1.646 1.00 97.19 83 GLU A O 1
ATOM 637 N N . LEU A 1 84 ? 1.911 -9.761 2.790 1.00 97.81 84 LEU A N 1
ATOM 638 C CA . LEU A 1 84 ? 0.869 -9.307 3.721 1.00 97.81 84 LEU A CA 1
ATOM 639 C C . LEU A 1 84 ? -0.361 -8.736 3.002 1.00 97.81 84 LEU A C 1
ATOM 641 O O . LEU A 1 84 ? -1.496 -9.002 3.399 1.00 97.81 84 LEU A O 1
ATOM 645 N N . LEU A 1 85 ? -0.157 -7.950 1.943 1.00 97.44 85 LEU A N 1
ATOM 646 C CA . LEU A 1 85 ? -1.253 -7.389 1.152 1.00 97.44 85 LEU A CA 1
ATOM 647 C C . LEU A 1 85 ? -2.004 -8.477 0.381 1.00 97.44 85 LEU A C 1
ATOM 649 O O . LEU A 1 85 ? -3.234 -8.472 0.366 1.00 97.44 85 LEU A O 1
ATOM 653 N N . LEU A 1 86 ? -1.288 -9.421 -0.232 1.00 96.94 86 LEU A N 1
ATOM 654 C CA . LEU A 1 86 ? -1.889 -10.539 -0.960 1.00 96.94 86 LEU A CA 1
ATOM 655 C C . LEU A 1 86 ? -2.688 -11.461 -0.031 1.00 96.94 86 LEU A C 1
ATOM 657 O O . LEU A 1 86 ? -3.821 -11.815 -0.356 1.00 96.94 86 LEU A O 1
ATOM 661 N N . GLU A 1 87 ? -2.148 -11.794 1.142 1.00 97.38 87 GLU A N 1
ATOM 662 C CA . GLU A 1 87 ? -2.843 -12.567 2.179 1.00 97.38 87 GLU A CA 1
ATOM 663 C C . GLU A 1 87 ? -4.106 -11.854 2.673 1.00 97.38 87 GLU A C 1
ATOM 665 O O . GLU A 1 87 ? -5.123 -12.495 2.944 1.00 97.38 87 GLU A O 1
ATOM 670 N N . ALA A 1 88 ? -4.076 -10.521 2.726 1.00 97.12 88 ALA A N 1
ATOM 671 C CA . ALA A 1 88 ? -5.221 -9.691 3.078 1.00 97.12 88 ALA A CA 1
ATOM 672 C C . ALA A 1 88 ? -6.224 -9.473 1.923 1.00 97.12 88 ALA A C 1
ATOM 674 O O . ALA A 1 88 ? -7.213 -8.760 2.098 1.00 97.12 88 ALA A O 1
ATOM 675 N N . GLY A 1 89 ? -6.008 -10.089 0.754 1.00 96.69 89 GLY A N 1
ATOM 676 C CA . GLY A 1 89 ? -6.927 -10.033 -0.386 1.00 96.69 89 GLY A CA 1
ATOM 677 C C . GLY A 1 89 ? -6.705 -8.853 -1.336 1.00 96.69 89 GLY A C 1
ATOM 678 O O . GLY A 1 89 ? -7.658 -8.394 -1.975 1.00 96.69 89 GLY A O 1
ATOM 679 N N . ALA A 1 90 ? -5.473 -8.346 -1.438 1.00 96.44 90 ALA A N 1
ATOM 680 C CA . ALA A 1 90 ? -5.121 -7.336 -2.429 1.00 96.44 90 ALA A CA 1
ATOM 681 C C . ALA A 1 90 ? -5.338 -7.845 -3.862 1.00 96.44 90 ALA A C 1
ATOM 683 O O . ALA A 1 90 ? -4.887 -8.925 -4.251 1.00 96.44 90 ALA A O 1
ATOM 684 N N . GLN A 1 91 ? -6.013 -7.032 -4.667 1.00 94.88 91 GLN A N 1
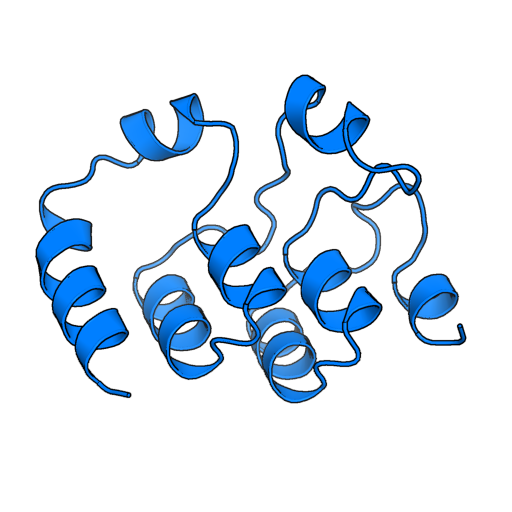ATOM 685 C CA . GLN A 1 91 ? -6.255 -7.281 -6.080 1.00 94.88 91 GLN A CA 1
ATOM 686 C C . GLN A 1 91 ? -5.037 -6.851 -6.906 1.00 94.88 91 GLN A C 1
ATOM 688 O O . GLN A 1 91 ? -4.468 -5.781 -6.709 1.00 94.88 91 GLN A O 1
ATOM 693 N N . THR A 1 92 ? -4.632 -7.696 -7.853 1.00 92.06 92 THR A N 1
ATOM 694 C CA . THR A 1 92 ? -3.406 -7.502 -8.655 1.00 92.06 92 THR A CA 1
ATOM 695 C C . THR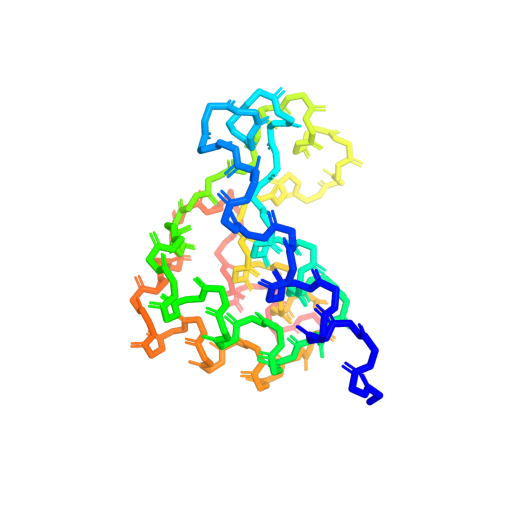 A 1 92 ? -3.645 -6.760 -9.975 1.00 92.06 92 THR A C 1
ATOM 697 O O . THR A 1 92 ? -2.699 -6.505 -10.727 1.00 92.06 92 THR A O 1
ATOM 700 N N . ASP A 1 93 ? -4.902 -6.432 -10.275 1.00 90.81 93 ASP A N 1
ATOM 701 C CA . ASP A 1 93 ? -5.393 -5.929 -11.560 1.00 90.81 93 ASP A CA 1
ATOM 702 C C . ASP A 1 93 ? -6.028 -4.529 -11.489 1.00 90.81 93 ASP A C 1
ATOM 704 O O . ASP A 1 93 ? -6.582 -4.057 -12.481 1.00 90.81 93 ASP A O 1
ATOM 708 N N . LEU A 1 94 ? -5.922 -3.846 -10.346 1.00 90.94 94 LEU A N 1
ATOM 709 C CA . LEU A 1 94 ? -6.465 -2.496 -10.150 1.00 90.94 94 LEU A CA 1
ATOM 710 C C . LEU A 1 94 ? -5.556 -1.372 -10.673 1.00 90.94 94 LEU A C 1
ATOM 712 O O . LEU A 1 94 ? -6.024 -0.257 -10.930 1.00 90.94 94 LEU A O 1
ATOM 716 N N . ASP A 1 95 ? -4.263 -1.646 -10.827 1.00 89.06 95 ASP A N 1
ATOM 717 C CA . ASP A 1 95 ? -3.297 -0.692 -11.361 1.00 89.06 95 ASP A CA 1
ATOM 718 C C . ASP A 1 95 ? -3.257 -0.700 -12.895 1.00 89.06 95 ASP A C 1
ATOM 720 O O . ASP A 1 95 ? -3.496 -1.736 -13.524 1.00 89.06 95 ASP A O 1
ATOM 724 N N . PRO A 1 96 ? -2.895 0.432 -13.531 1.00 79.31 96 PRO A N 1
ATOM 725 C CA . PRO A 1 96 ? -2.735 0.501 -14.986 1.00 79.31 96 PRO A CA 1
ATOM 726 C C . PRO A 1 96 ? -1.703 -0.499 -15.525 1.00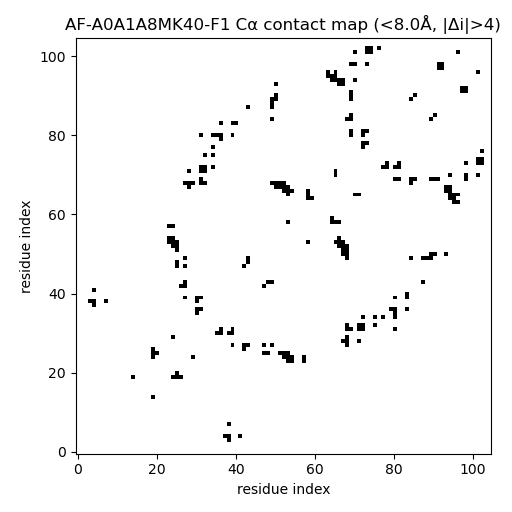 79.31 96 PRO A C 1
ATOM 728 O O . PRO A 1 96 ? -1.878 -1.063 -16.606 1.00 79.31 96 PRO A O 1
ATOM 731 N N . LEU A 1 97 ? -0.629 -0.725 -14.765 1.00 80.94 97 LEU A N 1
ATOM 732 C CA . LEU A 1 97 ? 0.364 -1.758 -15.027 1.00 80.94 97 LEU A CA 1
ATOM 733 C C . LEU A 1 97 ? 0.140 -2.917 -14.055 1.00 80.94 97 LEU A C 1
ATOM 735 O O . LEU A 1 97 ? 0.061 -2.719 -12.847 1.00 80.94 97 LEU A O 1
ATOM 739 N N . ARG A 1 98 ? 0.077 -4.146 -14.577 1.00 82.69 98 ARG A N 1
ATOM 740 C CA . ARG A 1 98 ? -0.062 -5.338 -13.729 1.00 82.69 98 ARG A CA 1
ATOM 741 C C . ARG A 1 98 ? 1.162 -5.479 -12.830 1.00 82.69 98 ARG A C 1
ATOM 743 O O . ARG A 1 98 ? 2.282 -5.409 -13.334 1.00 82.69 98 ARG A O 1
ATOM 750 N N . CYS A 1 99 ? 0.952 -5.792 -11.551 1.00 80.81 99 CYS A N 1
ATOM 751 C CA . CYS A 1 99 ? 2.035 -5.970 -10.575 1.00 80.81 99 CYS A CA 1
ATOM 752 C C . CYS A 1 99 ? 3.117 -6.956 -11.061 1.00 80.81 99 CYS A C 1
ATOM 754 O O . CYS A 1 99 ? 4.302 -6.723 -10.856 1.00 80.81 99 CYS A O 1
ATOM 756 N N . ILE A 1 100 ? 2.737 -8.006 -11.802 1.00 84.12 100 ILE A N 1
ATOM 757 C CA . ILE A 1 100 ? 3.697 -8.966 -12.374 1.00 84.12 100 ILE A CA 1
ATOM 758 C C . ILE A 1 100 ? 4.686 -8.330 -13.364 1.00 84.12 100 ILE A C 1
ATOM 760 O O . ILE A 1 100 ? 5.820 -8.774 -13.460 1.00 84.12 100 ILE A O 1
ATOM 764 N N . LEU A 1 101 ? 4.281 -7.285 -14.093 1.00 84.38 1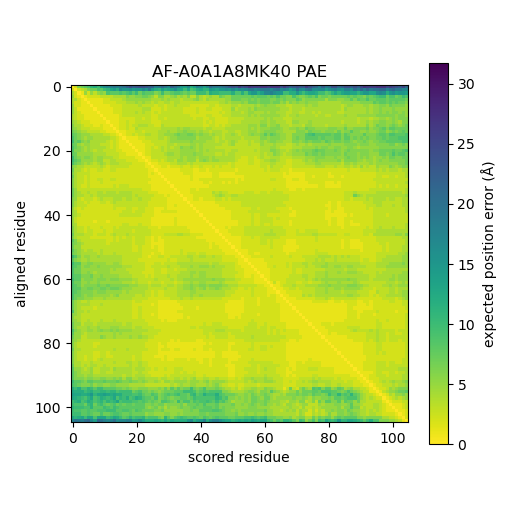01 LEU A N 1
ATOM 765 C CA . LEU A 1 101 ? 5.165 -6.564 -15.015 1.00 84.38 101 LEU A CA 1
ATOM 766 C C . LEU A 1 101 ? 6.125 -5.636 -14.268 1.00 84.38 101 LEU A C 1
ATOM 768 O O . LEU A 1 101 ? 7.201 -5.332 -14.774 1.00 84.38 101 LEU A O 1
ATOM 772 N N . VAL A 1 102 ? 5.729 -5.183 -13.079 1.00 83.56 102 VAL A N 1
ATOM 773 C CA . VAL A 1 102 ? 6.556 -4.347 -12.205 1.00 83.56 102 VAL A CA 1
ATOM 774 C C . VAL A 1 102 ? 7.609 -5.198 -11.503 1.00 83.56 102 VAL A C 1
ATOM 776 O O . VAL A 1 102 ? 8.763 -4.798 -11.467 1.00 83.56 102 VAL A O 1
ATOM 779 N N . ALA A 1 103 ? 7.242 -6.398 -11.046 1.00 84.62 103 ALA A N 1
ATOM 780 C CA . ALA A 1 103 ? 8.122 -7.319 -10.319 1.00 84.62 103 ALA A CA 1
ATOM 781 C C . ALA A 1 103 ? 9.338 -7.833 -11.121 1.00 84.62 103 ALA A C 1
ATOM 783 O O . ALA A 1 103 ? 10.225 -8.458 -10.549 1.00 84.62 103 ALA A O 1
ATOM 784 N N . VAL A 1 104 ? 9.356 -7.636 -12.443 1.00 85.88 104 VAL A N 1
ATOM 785 C CA . VAL A 1 104 ? 10.428 -8.106 -13.344 1.00 85.88 104 VAL A CA 1
ATOM 786 C C . VAL A 1 104 ? 11.456 -7.003 -13.650 1.00 85.88 104 VAL A C 1
ATOM 788 O O . VAL A 1 104 ? 12.470 -7.280 -14.288 1.00 85.88 104 VAL A O 1
ATOM 791 N N . ARG A 1 105 ? 11.195 -5.757 -13.237 1.00 69.00 105 ARG A N 1
ATOM 792 C CA . ARG A 1 105 ? 12.129 -4.631 -13.393 1.00 69.00 105 ARG A CA 1
ATOM 793 C C . ARG A 1 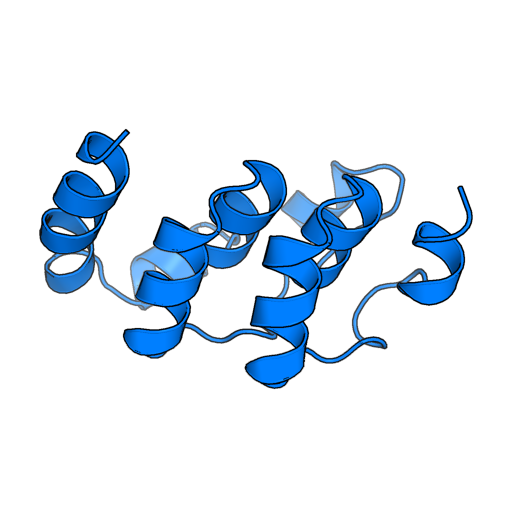105 ? 13.239 -4.694 -12.353 1.00 69.00 105 ARG A C 1
ATOM 795 O O . ARG A 1 105 ? 14.381 -4.368 -12.743 1.00 69.00 105 ARG A O 1
#

Foldseek 3Di:
DCPVVVVCVVVVVVDDPVNCVVVQDHVLLVCLLVLPLVSNLVCLVVPGDQAAFRDQVVLVVDPQSGTGSLLSNLLVVNPSSNVSSVVSPYDQPSGPDGSVVSNVD

Secondary structure (DSSP, 8-state):
-THHHHHHHHHGGGS-HHHHHHTTS-HHHHHHHTT-HHHHHHHHHTT--TTPPPPHHHHTTSTT---SHHHHHHHTT-HHHHHHHHHTT--SSSSSS-HHHHTT-

Solvent-accessible surface area (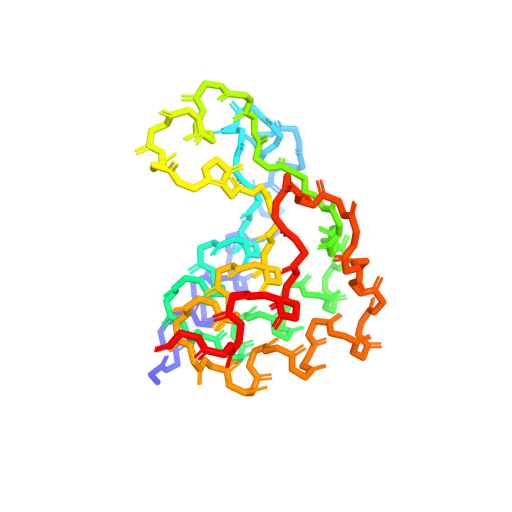backbone atoms only — not comparable to full-atom values): 5956 Å² total; per-residue (Å²): 124,67,65,62,51,55,49,46,70,63,44,54,85,75,52,52,74,66,61,42,60,72,68,34,50,53,70,52,38,59,21,24,63,67,66,33,46,71,54,35,53,52,43,50,73,73,67,52,70,62,73,47,58,39,33,66,84,60,17,69,76,38,98,71,43,54,31,38,24,53,46,37,6,37,69,69,67,34,61,67,40,31,50,56,36,48,76,69,65,40,70,64,73,81,34,86,58,45,44,75,71,47,64,73,111

Sequence (105 aa):
YEGHILALRTLIPVTTKRAIRLSGQSPLHSAADGGQAESLALLIQEGYDVNALLERHISENYDDLRKTALFFAVSNGDVTCSELLLEAGAQTDLDPLRCILVAVR

pLDDT: mean 91.54, std 6.48, range [54.28, 97.81]

Mean predicted aligned error: 3.76 Å

Organism: NCBI:txid704102

InterPro domains:
  IPR002110 Ankyrin repeat [PF12796] (7-93)
  IPR002110 Ankyrin repeat [PS50088] (23-55)
  IPR002110 Ankyrin repeat [SM00248] (23-52)
  IPR002110 Ankyrin repeat [SM00248] (65-94)
  IPR036770 Ankyrin repeat-containing domain superfamily [G3DSA:1.25.40.20] (2-100)
  IPR036770 Ankyrin repeat-containing domain superfamily [SSF48403] (20-93)

Nearest PDB structures (foldseek):
  6ldp-assembly1_A  TM=8.852E-01  e=1.092E-02  Homo sapiens
  6ley-assembly1_A  TM=9.100E-01  e=2.259E-02  Homo sapiens
  6len-assembly2_B  TM=8.910E-01  e=1.708E-02  Homo sapiens
  6xkc-assembly1_A  TM=7.811E-01  e=1.444E-02  Homo sapiens
  7jya-assembly3_C  TM=8.758E-01  e=3.736E-02  Homo sapiens